Protein AF-A0A6A5V5F5-F1 (afdb_monomer_lite)

pLDDT: mean 94.68, std 4.48, range [64.06, 98.25]

Radius of gyration: 17.07 Å; chains: 1; bounding box: 39×24×45 Å

Sequence (91 aa):
GAHIYAFRTAARIPHPNVFATPETIANAVSAEHARALYLFNGAHRAHHNFVENYAVVLSAMLVSGPAYPRLAAAAGAAWVFGRVLYSLGYT

Secondary structure (DSSP, 8-state):
-HHHHHHHHHHTPPTT-SS--HHHHHT-SSHHHHHHHHHHHHHHHHHHHHHHHHHHHHHHHHHHTTT-HHHHHHHHHHHHHHHHHHHHHT-

Foldseek 3Di:
DVVLVVLCVQLVDDPPDQAQDPVNLVPQPDPSNNVSRQLSNLLSVLVVVCVVCVVVLVVVLVVCCVVPVVVSVVVVVVVVVVSVVSSVVSD

Organism: NCBI:txid1447943

Structure (mmCIF, N/CA/C/O backbone):
data_AF-A0A6A5V5F5-F1
#
_entry.id   AF-A0A6A5V5F5-F1
#
loop_
_atom_site.group_PDB
_atom_site.id
_atom_site.type_symbol
_atom_site.label_atom_id
_atom_site.label_alt_id
_atom_site.label_comp_id
_atom_site.label_asym_id
_atom_site.label_entity_id
_atom_site.label_seq_id
_atom_site.pdbx_PDB_ins_code
_atom_site.Cartn_x
_atom_site.Cartn_y
_atom_site.Cartn_z
_atom_site.occupancy
_atom_site.B_iso_or_equiv
_atom_site.auth_seq_id
_atom_site.auth_comp_id
_atom_site.auth_asym_id
_atom_site.auth_atom_id
_atom_site.pdbx_PDB_model_num
ATOM 1 N N . GLY A 1 1 ? 2.901 -6.895 5.109 1.00 64.06 1 GLY A N 1
ATOM 2 C CA . GLY A 1 1 ? 3.307 -7.770 6.224 1.00 64.06 1 GLY A CA 1
ATOM 3 C C . GLY A 1 1 ? 3.347 -7.007 7.533 1.00 64.06 1 GLY A C 1
ATOM 4 O O . GLY A 1 1 ? 2.308 -6.876 8.161 1.00 64.06 1 GLY A O 1
ATOM 5 N N . ALA A 1 2 ? 4.503 -6.448 7.906 1.00 78.25 2 ALA A N 1
ATOM 6 C CA . ALA A 1 2 ? 4.701 -5.770 9.196 1.00 78.25 2 ALA A CA 1
ATOM 7 C C . ALA A 1 2 ? 3.729 -4.602 9.461 1.00 78.25 2 ALA A C 1
ATOM 9 O O . ALA A 1 2 ? 3.187 -4.502 10.556 1.00 78.25 2 ALA A O 1
ATOM 10 N N . HIS A 1 3 ? 3.439 -3.780 8.443 1.00 81.12 3 HIS A N 1
ATOM 11 C CA . HIS A 1 3 ? 2.491 -2.661 8.559 1.00 81.12 3 HIS A CA 1
ATOM 12 C C . HIS A 1 3 ? 1.104 -3.130 9.031 1.00 81.12 3 HIS A C 1
ATOM 14 O O . HIS A 1 3 ? 0.590 -2.648 10.028 1.00 81.12 3 HIS A O 1
ATOM 20 N N . ILE A 1 4 ? 0.547 -4.162 8.388 1.00 91.75 4 ILE A N 1
ATOM 21 C CA . ILE A 1 4 ? -0.753 -4.753 8.742 1.00 91.75 4 ILE A CA 1
ATOM 22 C C . ILE A 1 4 ? -0.754 -5.319 10.168 1.00 91.75 4 ILE A C 1
ATOM 24 O O . ILE A 1 4 ? -1.751 -5.203 10.874 1.00 91.75 4 ILE A O 1
ATOM 28 N N . TYR A 1 5 ? 0.351 -5.929 10.604 1.00 90.69 5 TYR A N 1
ATOM 29 C CA . TYR A 1 5 ? 0.448 -6.534 11.934 1.00 90.69 5 TYR A CA 1
ATOM 30 C C . TYR A 1 5 ? 0.299 -5.502 13.065 1.00 90.69 5 TYR A C 1
ATOM 32 O O . TYR A 1 5 ? -0.367 -5.776 14.068 1.00 90.69 5 TYR A O 1
ATOM 40 N N . ALA A 1 6 ? 0.847 -4.296 12.879 1.00 91.81 6 ALA A N 1
ATOM 41 C CA . ALA A 1 6 ? 0.654 -3.191 13.815 1.00 91.81 6 ALA A CA 1
ATOM 42 C C . ALA A 1 6 ? -0.838 -2.823 13.941 1.00 91.81 6 ALA A C 1
ATOM 44 O O . ALA A 1 6 ? -1.371 -2.773 15.051 1.00 91.81 6 ALA A O 1
ATOM 45 N N . PHE A 1 7 ? -1.546 -2.685 12.812 1.00 94.81 7 PHE A N 1
ATOM 46 C CA . PHE A 1 7 ? -2.989 -2.411 12.817 1.00 94.81 7 PHE A CA 1
ATOM 47 C C . PHE A 1 7 ? -3.820 -3.576 13.357 1.00 94.81 7 PHE A C 1
ATOM 49 O O . PHE A 1 7 ? -4.813 -3.334 14.034 1.00 94.81 7 PHE A O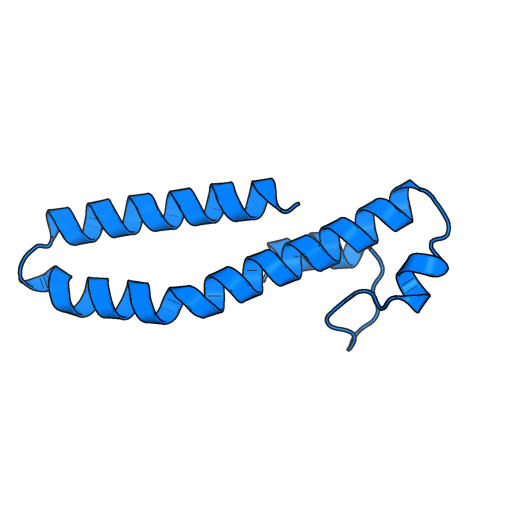 1
ATOM 56 N N . ARG A 1 8 ? -3.416 -4.834 13.130 1.00 95.19 8 ARG A N 1
ATOM 57 C CA . ARG A 1 8 ? -4.103 -6.004 13.703 1.00 95.19 8 ARG A CA 1
ATOM 58 C C . ARG A 1 8 ? -4.087 -5.955 15.223 1.00 95.19 8 ARG A C 1
ATOM 60 O O . ARG A 1 8 ? -5.112 -6.199 15.850 1.00 95.19 8 ARG A O 1
ATOM 67 N N . THR A 1 9 ? -2.927 -5.653 15.801 1.00 93.25 9 THR A N 1
ATOM 68 C CA . THR A 1 9 ? -2.766 -5.571 17.256 1.00 93.25 9 THR A CA 1
ATOM 69 C C . THR A 1 9 ? -3.644 -4.460 17.836 1.00 93.25 9 THR A C 1
ATOM 71 O O . THR A 1 9 ? -4.336 -4.687 18.826 1.00 93.25 9 THR A O 1
ATOM 74 N N . ALA A 1 10 ? -3.697 -3.296 17.178 1.00 93.38 10 ALA A N 1
ATOM 75 C CA . ALA A 1 10 ? -4.569 -2.189 17.575 1.00 93.38 10 ALA A CA 1
ATOM 76 C C . ALA A 1 10 ? -6.068 -2.531 17.447 1.00 93.38 10 ALA A C 1
ATOM 78 O O . ALA A 1 10 ? -6.856 -2.224 18.338 1.00 93.38 10 ALA A O 1
ATOM 79 N N . ALA A 1 11 ? -6.453 -3.209 16.363 1.00 95.25 11 ALA A N 1
ATOM 80 C CA . ALA A 1 11 ? -7.830 -3.600 16.064 1.00 95.25 11 ALA A CA 1
ATOM 81 C C . ALA A 1 11 ? -8.293 -4.879 16.785 1.00 95.25 11 ALA A C 1
ATOM 83 O O . ALA A 1 11 ? -9.455 -5.253 16.679 1.00 95.25 11 ALA A O 1
ATOM 84 N N . ARG A 1 12 ? -7.386 -5.577 17.483 1.00 94.75 12 ARG A N 1
ATOM 85 C CA . ARG A 1 12 ? -7.645 -6.817 18.238 1.00 94.75 12 ARG A CA 1
ATOM 86 C C . ARG A 1 12 ? -8.379 -7.898 17.430 1.00 94.75 12 ARG A C 1
ATOM 88 O O . ARG A 1 12 ? -9.167 -8.662 17.980 1.00 94.75 12 ARG A O 1
ATOM 95 N N . ILE A 1 13 ? -8.094 -7.994 16.128 1.00 94.31 13 ILE A N 1
ATOM 96 C CA . ILE A 1 13 ? -8.725 -8.993 15.258 1.00 94.3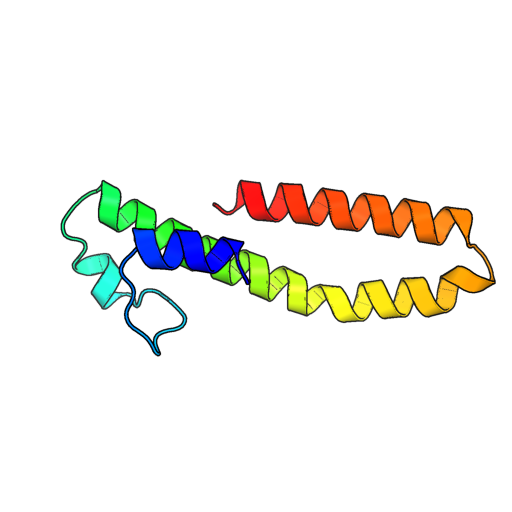1 13 ILE A CA 1
ATOM 97 C C . ILE A 1 13 ? -8.089 -10.374 15.481 1.00 94.31 13 ILE A C 1
ATOM 99 O O . ILE A 1 13 ? -6.889 -10.541 15.211 1.00 94.31 13 ILE A O 1
ATOM 103 N N . PRO A 1 14 ? -8.865 -11.385 15.924 1.00 91.81 14 PRO A N 1
ATOM 104 C CA . PRO A 1 14 ? -8.348 -12.729 16.130 1.00 91.81 14 PRO A CA 1
ATOM 105 C C . PRO A 1 14 ? -7.965 -13.381 14.797 1.00 91.81 14 PRO A C 1
ATOM 107 O O . PRO A 1 14 ? -8.553 -13.121 13.745 1.00 91.81 14 PRO A O 1
ATOM 110 N N . HIS A 1 15 ? -6.961 -14.253 14.834 1.00 89.50 15 HIS A N 1
ATOM 111 C CA . HIS A 1 15 ? -6.706 -15.167 13.723 1.00 89.50 15 HIS A CA 1
ATOM 112 C C . HIS A 1 15 ? -7.809 -16.242 13.699 1.00 89.50 15 HIS A C 1
ATOM 114 O O . HIS A 1 15 ? -8.280 -16.623 14.772 1.00 89.50 15 HIS A O 1
ATOM 120 N N . PRO A 1 16 ? -8.238 -16.736 12.522 1.00 93.38 16 PRO A N 1
ATOM 121 C CA . PRO A 1 16 ? -7.666 -16.527 11.186 1.00 93.38 16 PRO A CA 1
ATOM 122 C C . PRO A 1 16 ? -8.300 -15.380 10.371 1.00 93.38 16 PRO A C 1
ATOM 124 O O . PRO A 1 16 ? -8.031 -15.272 9.176 1.00 93.38 16 PRO A O 1
ATOM 127 N N . ASN A 1 17 ? -9.128 -14.518 10.971 1.00 92.62 17 ASN A N 1
ATOM 128 C CA . ASN A 1 17 ? -9.872 -13.495 10.225 1.00 92.62 17 ASN A CA 1
ATOM 129 C C . ASN A 1 17 ? -8.929 -12.528 9.504 1.00 92.62 17 ASN A C 1
ATOM 131 O O . ASN A 1 17 ? -8.087 -11.893 10.141 1.00 92.62 17 ASN A O 1
ATOM 135 N N . VAL A 1 18 ? -9.072 -12.411 8.181 1.00 92.00 18 VAL A N 1
ATOM 136 C CA . VAL A 1 18 ? -8.249 -11.517 7.345 1.00 92.00 18 VAL A CA 1
ATOM 137 C C . VAL A 1 18 ? -8.715 -10.068 7.462 1.00 92.00 18 VAL A C 1
ATOM 139 O O . VAL A 1 18 ? -7.890 -9.169 7.489 1.00 92.00 18 VAL A O 1
ATOM 142 N N . PHE A 1 19 ? -10.022 -9.847 7.579 1.00 94.81 19 PHE A N 1
ATOM 143 C CA . PHE A 1 19 ? -10.629 -8.529 7.737 1.00 94.81 19 PHE A CA 1
ATOM 144 C C . PHE A 1 19 ? -11.452 -8.473 9.025 1.00 94.81 19 PHE A C 1
ATOM 146 O O . PHE A 1 19 ? -11.897 -9.501 9.539 1.00 94.81 19 PHE A O 1
ATOM 153 N N . ALA A 1 20 ? -11.677 -7.263 9.530 1.00 95.69 20 ALA A N 1
ATOM 154 C CA . ALA A 1 20 ? -12.739 -6.993 10.483 1.00 95.69 20 ALA A CA 1
ATOM 155 C C . ALA A 1 20 ? -14.085 -7.190 9.777 1.00 95.69 20 ALA A C 1
ATOM 157 O O . ALA A 1 20 ? -14.366 -6.523 8.775 1.00 95.69 20 ALA A O 1
ATOM 158 N N . THR A 1 21 ? -14.892 -8.123 10.281 1.00 94.25 21 THR A N 1
ATOM 159 C CA . THR A 1 21 ? -16.212 -8.418 9.716 1.00 94.25 21 THR A CA 1
ATOM 160 C C . THR A 1 21 ? -17.201 -7.287 10.027 1.00 94.25 21 THR A C 1
ATOM 162 O O . THR A 1 21 ? -16.986 -6.543 10.991 1.00 94.25 21 THR A O 1
ATOM 165 N N . PRO A 1 22 ? -18.298 -7.147 9.261 1.00 93.88 22 PRO A N 1
ATOM 166 C CA . PRO A 1 22 ? -19.329 -6.149 9.544 1.00 93.88 22 PRO A CA 1
ATOM 167 C C . PRO A 1 22 ? -19.870 -6.239 10.975 1.00 93.88 22 PRO A C 1
ATOM 169 O O . PRO A 1 22 ? -20.080 -5.217 11.619 1.00 93.88 22 PRO A O 1
ATOM 172 N N . GLU A 1 23 ? -20.012 -7.452 11.509 1.00 92.88 23 GLU A N 1
ATOM 173 C CA . GLU A 1 23 ? -20.461 -7.694 12.881 1.00 92.88 23 GLU A CA 1
ATOM 174 C C . GLU A 1 23 ? -19.425 -7.196 13.891 1.00 92.88 23 GLU A C 1
ATOM 176 O O . GLU A 1 23 ? -19.780 -6.592 14.898 1.00 92.88 23 GLU A O 1
ATOM 181 N N . THR A 1 24 ? -18.135 -7.410 13.622 1.00 93.94 24 THR A N 1
ATOM 182 C CA . THR A 1 24 ? -17.053 -6.933 14.497 1.00 93.94 24 THR A CA 1
ATOM 183 C C . THR A 1 24 ? -17.015 -5.405 14.539 1.00 93.94 24 THR A C 1
ATOM 185 O O . THR A 1 24 ? -16.828 -4.816 15.600 1.00 93.94 24 THR A O 1
ATOM 188 N N . ILE A 1 25 ? -17.235 -4.761 13.391 1.00 93.81 25 ILE A N 1
ATOM 189 C CA . ILE A 1 25 ? -17.301 -3.300 13.271 1.00 93.81 25 ILE A CA 1
ATOM 190 C C . ILE A 1 25 ? -18.542 -2.753 13.986 1.00 93.81 25 ILE A C 1
ATOM 192 O O . ILE A 1 25 ? -18.437 -1.774 14.721 1.00 93.81 25 ILE A O 1
ATOM 196 N N . ALA A 1 26 ? -19.699 -3.401 13.823 1.00 94.19 26 ALA A N 1
ATOM 197 C CA . ALA A 1 26 ? -20.940 -3.012 14.493 1.00 94.19 26 ALA A CA 1
ATOM 198 C C . ALA A 1 26 ? -20.851 -3.141 16.024 1.00 94.19 26 ALA A C 1
ATOM 200 O O . ALA A 1 26 ? -21.441 -2.341 16.743 1.00 94.19 26 ALA A O 1
ATOM 201 N N . ASN A 1 27 ? -20.076 -4.109 16.521 1.00 94.62 27 ASN A N 1
ATOM 202 C CA . ASN A 1 27 ? -19.859 -4.351 17.949 1.00 94.62 27 ASN A CA 1
ATOM 203 C C . ASN A 1 27 ? -18.608 -3.641 18.507 1.00 94.62 27 ASN A C 1
ATOM 205 O O . ASN A 1 27 ? -18.023 -4.078 19.503 1.00 94.62 27 ASN A O 1
ATOM 209 N N . ALA A 1 28 ? -18.156 -2.554 17.876 1.00 95.75 28 ALA A N 1
ATOM 210 C CA . ALA A 1 28 ? -16.999 -1.811 18.353 1.00 95.75 28 ALA A CA 1
ATOM 211 C C . ALA A 1 28 ? -17.238 -1.217 19.756 1.00 95.75 28 ALA A C 1
ATOM 213 O O . ALA A 1 28 ? -18.110 -0.382 19.969 1.00 95.75 28 ALA A O 1
ATOM 214 N N . VAL A 1 29 ? -16.398 -1.622 20.713 1.00 94.75 29 VAL A N 1
ATOM 215 C CA . VAL A 1 29 ? -16.456 -1.201 22.129 1.00 94.75 29 VAL A CA 1
ATOM 216 C C . VAL A 1 29 ? -16.262 0.313 22.351 1.00 94.75 29 VAL A C 1
ATOM 218 O O . VAL A 1 29 ? -16.688 0.848 23.370 1.00 94.75 29 VAL A O 1
ATOM 221 N N . SER A 1 30 ? -15.609 1.022 21.427 1.00 96.00 30 SER A N 1
ATOM 222 C CA . SER A 1 30 ? -15.396 2.474 21.504 1.00 96.00 30 SER A CA 1
ATOM 223 C C . SER A 1 30 ? -15.191 3.086 20.116 1.00 96.00 30 SER A C 1
ATOM 225 O O . SER A 1 30 ? -14.903 2.374 19.151 1.00 96.00 30 SER A O 1
ATOM 227 N N . ALA A 1 31 ? -15.277 4.417 20.012 1.00 95.19 31 ALA A N 1
ATOM 228 C CA . ALA A 1 31 ? -14.976 5.136 18.769 1.00 95.19 31 ALA A CA 1
ATOM 229 C C . ALA A 1 31 ? -13.524 4.914 18.300 1.00 95.19 31 ALA A C 1
ATOM 231 O O . ALA A 1 31 ? -13.262 4.788 17.104 1.00 95.19 31 ALA A O 1
ATOM 232 N N . GLU A 1 32 ? -12.582 4.809 19.239 1.00 95.81 32 GLU A N 1
ATOM 233 C CA . GLU A 1 32 ? -11.184 4.494 18.939 1.00 95.81 32 GLU A CA 1
ATOM 234 C C . GLU A 1 32 ? -11.033 3.065 18.402 1.00 95.81 32 GLU A C 1
ATOM 236 O O . GLU A 1 32 ? -10.341 2.847 17.408 1.00 95.81 32 GLU A O 1
ATOM 241 N N . HIS A 1 33 ? -11.740 2.098 18.994 1.00 95.25 33 HIS A N 1
ATOM 242 C CA . HIS A 1 33 ? -11.743 0.723 18.504 1.00 95.25 33 HIS A CA 1
ATOM 243 C C . HIS A 1 33 ? -12.368 0.626 17.104 1.00 95.25 33 HIS A C 1
ATOM 245 O O . HIS A 1 33 ? -11.796 -0.016 16.226 1.00 95.25 33 HIS A O 1
ATOM 251 N N . ALA A 1 34 ? -13.479 1.329 16.854 1.00 95.31 34 ALA A N 1
ATOM 252 C CA . ALA A 1 34 ? -14.094 1.413 15.528 1.00 95.31 34 ALA A CA 1
ATOM 253 C C . ALA A 1 34 ? -13.119 1.983 14.485 1.00 95.31 34 ALA A C 1
ATOM 255 O O . ALA A 1 34 ? -12.989 1.440 13.385 1.00 95.31 34 ALA A O 1
ATOM 256 N N . ARG A 1 35 ? -12.372 3.035 14.849 1.00 95.88 35 ARG A N 1
ATOM 257 C CA . ARG A 1 35 ? -11.311 3.588 14.001 1.00 95.88 35 ARG A CA 1
ATOM 258 C C . ARG A 1 35 ? -10.224 2.549 13.735 1.00 95.88 35 ARG A C 1
ATOM 260 O O . ARG A 1 35 ? -9.866 2.356 12.580 1.00 95.88 35 ARG A O 1
ATOM 267 N N . ALA A 1 36 ? -9.729 1.853 14.756 1.00 96.31 36 ALA A N 1
ATOM 268 C CA . ALA A 1 36 ? -8.695 0.832 14.584 1.00 96.31 36 ALA A CA 1
ATOM 269 C C . ALA A 1 36 ? -9.139 -0.295 13.632 1.00 96.31 36 ALA A C 1
ATOM 271 O O . ALA A 1 36 ? -8.365 -0.697 12.764 1.00 96.31 36 ALA A O 1
ATOM 272 N N . LEU A 1 37 ? -10.392 -0.753 13.733 1.00 96.81 37 LEU A N 1
ATOM 273 C CA . LEU A 1 37 ? -10.984 -1.747 12.827 1.00 96.81 37 LEU A CA 1
ATOM 274 C C . LEU A 1 37 ? -11.040 -1.248 11.375 1.00 96.81 37 LEU A C 1
ATOM 276 O O . LEU A 1 37 ? -10.668 -1.978 10.453 1.00 96.81 37 LEU A O 1
ATOM 280 N N . TYR A 1 38 ? -11.454 0.006 11.168 1.00 95.88 38 TYR A N 1
ATOM 281 C CA . TYR A 1 38 ? -11.462 0.636 9.846 1.00 95.88 38 TYR A CA 1
ATOM 282 C C . TYR A 1 38 ? -10.047 0.732 9.256 1.00 95.88 38 TYR A C 1
ATOM 284 O O . TYR A 1 38 ? -9.821 0.300 8.124 1.00 95.88 38 TYR A O 1
ATOM 292 N N . LEU A 1 39 ? -9.076 1.217 10.038 1.00 96.31 39 LEU A N 1
ATOM 293 C CA . LEU A 1 39 ? -7.677 1.324 9.613 1.00 96.31 39 LEU A CA 1
ATOM 294 C C . LEU A 1 39 ? -7.053 -0.045 9.323 1.00 96.31 39 LEU A C 1
ATOM 296 O O . LEU A 1 39 ? -6.286 -0.182 8.375 1.00 96.31 39 LEU A O 1
ATOM 300 N N . PHE A 1 40 ? -7.412 -1.080 10.084 1.00 96.44 40 PHE A N 1
ATOM 301 C CA . PHE A 1 40 ? -6.977 -2.451 9.826 1.00 96.44 40 PHE A CA 1
ATOM 302 C C . PHE A 1 40 ? -7.471 -2.973 8.472 1.00 96.44 40 PHE A C 1
ATOM 304 O O . PHE A 1 40 ? -6.670 -3.478 7.677 1.00 96.44 40 PHE A O 1
ATOM 311 N N . ASN A 1 41 ? -8.759 -2.795 8.166 1.00 96.19 41 ASN A N 1
ATOM 312 C CA . ASN A 1 41 ? -9.302 -3.150 6.854 1.00 96.19 41 ASN A CA 1
ATOM 313 C C . ASN A 1 41 ? -8.644 -2.334 5.735 1.00 96.19 41 ASN A C 1
ATOM 315 O O . ASN A 1 41 ? -8.315 -2.884 4.679 1.00 96.19 41 ASN A O 1
ATOM 319 N N . GLY A 1 42 ? -8.389 -1.049 5.988 1.00 95.75 42 GLY A N 1
ATOM 320 C CA . GLY A 1 42 ? -7.674 -0.170 5.075 1.00 95.75 42 GLY A CA 1
ATOM 321 C C . GLY A 1 42 ? -6.251 -0.644 4.773 1.00 95.75 42 GLY A C 1
ATOM 322 O O . GLY A 1 42 ? -5.878 -0.804 3.609 1.00 95.75 42 GLY A O 1
ATOM 323 N N . ALA A 1 43 ? -5.484 -0.984 5.809 1.00 95.50 43 ALA A N 1
ATOM 324 C CA . ALA A 1 43 ? -4.135 -1.528 5.689 1.00 95.50 43 ALA A CA 1
ATOM 325 C C . ALA A 1 43 ? -4.116 -2.823 4.863 1.00 95.50 43 ALA A C 1
ATOM 327 O O . ALA A 1 43 ? -3.245 -3.012 4.007 1.00 95.50 43 ALA A O 1
ATOM 328 N N . HIS A 1 44 ? -5.095 -3.706 5.082 1.00 94.75 44 HIS A N 1
ATOM 329 C CA . HIS A 1 44 ? -5.251 -4.914 4.280 1.00 94.75 44 HIS A CA 1
ATOM 330 C C . HIS A 1 44 ? -5.556 -4.589 2.817 1.00 94.75 44 HIS A C 1
ATOM 332 O O . HIS A 1 44 ? -4.893 -5.123 1.924 1.00 94.75 44 HIS A O 1
ATOM 338 N N . ARG A 1 45 ? -6.503 -3.686 2.538 1.00 95.00 45 ARG A N 1
ATOM 339 C CA . ARG A 1 45 ? -6.852 -3.327 1.158 1.00 95.00 45 ARG A CA 1
ATOM 340 C C . ARG A 1 45 ? -5.683 -2.678 0.421 1.00 95.00 45 ARG A C 1
ATOM 342 O O . ARG A 1 45 ? -5.434 -3.027 -0.735 1.00 95.00 45 ARG A O 1
ATOM 349 N N . ALA A 1 46 ? -4.934 -1.803 1.090 1.00 95.50 46 ALA A N 1
ATOM 350 C CA . ALA A 1 46 ? -3.733 -1.191 0.535 1.00 95.50 46 ALA A CA 1
ATOM 351 C C . ALA A 1 46 ? -2.664 -2.233 0.174 1.00 95.50 46 ALA A C 1
ATOM 353 O O . ALA A 1 46 ? -2.041 -2.147 -0.890 1.00 95.50 46 ALA A O 1
ATOM 354 N N . HIS A 1 47 ? -2.493 -3.254 1.018 1.00 95.00 47 HIS A N 1
ATOM 355 C CA . HIS A 1 47 ? -1.585 -4.362 0.747 1.00 95.00 47 HIS A CA 1
ATOM 356 C C . HIS A 1 47 ? -2.047 -5.237 -0.424 1.00 95.00 47 HIS A C 1
ATO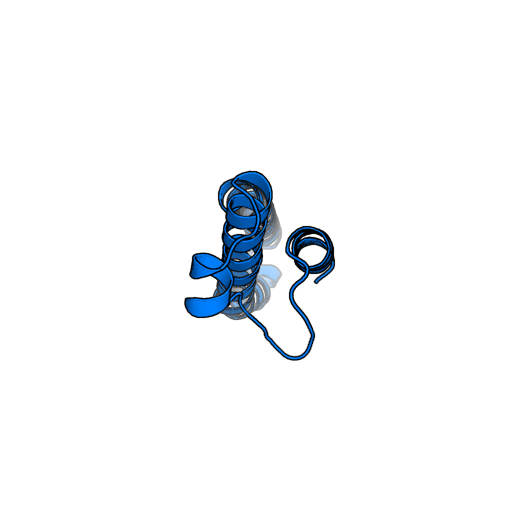M 358 O O . HIS A 1 47 ? -1.240 -5.531 -1.301 1.00 95.00 47 HIS A O 1
ATOM 364 N N . HIS A 1 48 ? -3.331 -5.603 -0.490 1.00 95.06 48 HIS A N 1
ATOM 365 C CA . HIS A 1 48 ? -3.869 -6.356 -1.628 1.00 95.06 48 HIS A CA 1
ATOM 366 C C . HIS A 1 48 ? -3.676 -5.598 -2.941 1.00 95.06 48 HIS A C 1
ATOM 368 O O . HIS A 1 48 ? -3.168 -6.162 -3.905 1.00 95.06 48 HIS A O 1
ATOM 374 N N . ASN A 1 49 ? -3.951 -4.292 -2.947 1.00 95.88 49 ASN A N 1
ATOM 375 C CA . ASN A 1 49 ? -3.716 -3.459 -4.119 1.00 95.88 49 ASN A CA 1
ATOM 376 C C . ASN A 1 49 ? -2.231 -3.409 -4.528 1.00 95.88 49 ASN A C 1
ATOM 378 O O . ASN A 1 49 ? -1.923 -3.314 -5.714 1.00 95.88 49 ASN A O 1
ATOM 382 N N . PHE A 1 50 ? -1.299 -3.492 -3.572 1.00 95.75 50 PHE A N 1
ATOM 383 C CA . PHE A 1 50 ? 0.126 -3.602 -3.893 1.00 95.75 50 PHE A CA 1
ATOM 384 C C . PHE A 1 50 ? 0.411 -4.927 -4.596 1.00 95.75 50 PHE A C 1
ATOM 386 O O . PHE A 1 50 ? 1.024 -4.916 -5.655 1.00 95.75 50 PHE A O 1
ATOM 393 N N . VAL A 1 51 ? -0.069 -6.043 -4.043 1.00 95.25 51 VAL A N 1
ATOM 394 C CA . VAL A 1 51 ? 0.154 -7.386 -4.601 1.00 95.25 51 VAL A CA 1
ATOM 395 C C . VAL A 1 51 ? -0.445 -7.519 -6.005 1.00 95.25 51 VAL A C 1
ATOM 397 O O . VAL A 1 51 ? 0.222 -8.042 -6.892 1.00 95.25 51 VAL A O 1
ATOM 400 N N . GLU A 1 52 ? -1.644 -6.974 -6.229 1.00 96.12 52 GLU A N 1
ATOM 401 C CA . GLU A 1 52 ? -2.321 -6.940 -7.536 1.00 96.12 52 GLU A CA 1
ATOM 402 C C . GLU A 1 52 ? -1.479 -6.237 -8.621 1.00 96.12 52 GLU A C 1
ATOM 404 O O . GLU A 1 52 ? -1.484 -6.653 -9.775 1.00 96.12 52 GLU A O 1
ATOM 409 N N . ASN A 1 53 ? -0.734 -5.185 -8.259 1.00 96.38 53 ASN A N 1
ATOM 410 C CA . ASN A 1 53 ? 0.059 -4.390 -9.207 1.00 96.38 53 ASN A CA 1
ATOM 411 C C . ASN A 1 53 ? 1.536 -4.808 -9.275 1.00 96.38 53 ASN A C 1
ATOM 413 O O . ASN A 1 53 ? 2.199 -4.577 -10.286 1.00 96.38 53 ASN A O 1
ATOM 417 N N . TYR A 1 54 ? 2.061 -5.408 -8.205 1.00 96.00 54 TYR A N 1
ATOM 418 C CA . TYR A 1 54 ? 3.481 -5.710 -8.046 1.00 96.00 54 TYR A CA 1
ATOM 419 C C . TYR A 1 54 ? 4.018 -6.592 -9.174 1.00 96.00 54 TYR A C 1
ATOM 421 O O . TYR A 1 54 ? 5.070 -6.288 -9.732 1.00 96.00 54 TYR A O 1
ATOM 429 N N . ALA A 1 55 ? 3.276 -7.638 -9.552 1.00 96.69 55 ALA A N 1
ATOM 430 C CA . ALA A 1 55 ? 3.695 -8.552 -10.611 1.00 96.69 55 ALA A CA 1
ATOM 431 C C . ALA A 1 55 ? 3.872 -7.830 -11.957 1.00 96.69 55 ALA A C 1
ATOM 433 O O . ALA A 1 55 ? 4.916 -7.960 -12.590 1.00 96.69 55 ALA A O 1
ATOM 434 N N . VAL A 1 56 ? 2.894 -7.011 -12.359 1.00 96.69 56 VAL A N 1
ATOM 435 C CA . VAL A 1 56 ? 2.929 -6.284 -13.639 1.00 96.69 56 VAL A CA 1
ATOM 436 C C . VAL A 1 56 ? 4.098 -5.304 -13.686 1.00 96.69 56 VAL A C 1
ATOM 438 O O . VAL A 1 56 ? 4.828 -5.261 -14.676 1.00 96.69 56 VAL A O 1
ATOM 441 N N . VAL A 1 57 ? 4.314 -4.543 -12.610 1.00 97.00 5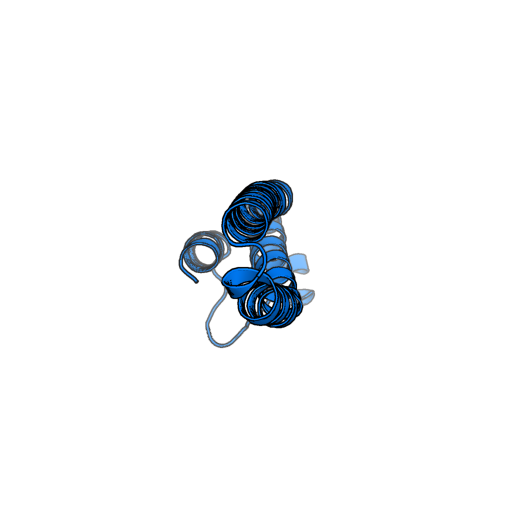7 VAL A N 1
ATOM 442 C CA . VAL A 1 57 ? 5.411 -3.568 -12.549 1.00 97.00 57 VAL A CA 1
ATOM 443 C C . VAL A 1 57 ? 6.768 -4.262 -12.570 1.00 97.00 57 VAL A C 1
ATOM 445 O O . VAL A 1 57 ? 7.657 -3.835 -13.306 1.00 97.00 57 VAL A O 1
ATOM 448 N N . LEU A 1 58 ? 6.920 -5.359 -11.825 1.00 96.75 58 LEU A N 1
ATOM 449 C CA . LEU A 1 58 ? 8.158 -6.128 -11.812 1.00 96.75 58 LEU A CA 1
ATOM 450 C C . LEU A 1 58 ? 8.469 -6.714 -13.197 1.00 96.75 58 LEU A C 1
ATOM 452 O O . LEU A 1 58 ? 9.601 -6.607 -13.664 1.00 96.75 58 LEU A O 1
ATOM 456 N N . SER A 1 59 ? 7.467 -7.276 -13.880 1.00 97.88 59 SER A N 1
ATOM 457 C CA . SER A 1 59 ? 7.620 -7.784 -15.247 1.00 97.88 59 SER A CA 1
ATOM 458 C C . SER A 1 59 ? 7.994 -6.677 -16.233 1.00 97.88 59 SER A C 1
ATOM 460 O O . SER A 1 59 ? 8.912 -6.862 -17.029 1.00 97.88 59 SER A O 1
ATOM 462 N N . ALA A 1 60 ? 7.343 -5.512 -16.159 1.00 96.81 60 ALA A N 1
ATOM 463 C CA . ALA A 1 60 ? 7.666 -4.374 -17.016 1.00 96.81 60 ALA A CA 1
ATOM 464 C C . ALA A 1 60 ? 9.117 -3.911 -16.815 1.00 96.81 60 ALA A C 1
ATOM 466 O O . ALA A 1 60 ? 9.845 -3.747 -17.792 1.00 96.81 60 ALA A O 1
ATOM 467 N N . MET A 1 61 ? 9.565 -3.785 -15.561 1.00 97.12 61 MET A N 1
ATOM 468 C CA . MET A 1 61 ? 10.944 -3.409 -15.236 1.00 97.12 61 MET A CA 1
ATOM 469 C C . MET A 1 61 ? 11.965 -4.449 -15.703 1.00 97.12 61 MET A C 1
ATOM 471 O O . MET A 1 61 ? 13.032 -4.069 -16.180 1.00 97.12 61 MET A O 1
ATOM 475 N N . LEU A 1 62 ? 11.652 -5.744 -15.589 1.00 97.50 62 LEU A N 1
ATOM 476 C CA . LEU A 1 62 ? 12.532 -6.822 -16.043 1.00 97.50 62 LEU A CA 1
ATOM 477 C C . LEU A 1 62 ? 12.727 -6.793 -17.564 1.00 97.50 62 LEU A C 1
ATOM 479 O O . LEU A 1 62 ? 13.845 -6.968 -18.041 1.00 97.50 62 LEU A O 1
ATOM 483 N N . VAL A 1 63 ? 11.655 -6.537 -18.318 1.00 97.88 63 VAL A N 1
ATOM 484 C CA . VAL A 1 63 ? 11.701 -6.455 -19.786 1.00 97.88 63 VAL A CA 1
ATOM 485 C C . VAL A 1 63 ? 12.381 -5.166 -20.251 1.00 97.88 63 VAL A C 1
ATOM 487 O O . VAL A 1 63 ? 13.224 -5.204 -21.145 1.00 97.88 63 VAL A O 1
ATOM 490 N N . SER A 1 64 ? 12.054 -4.016 -19.653 1.00 97.50 64 SER A N 1
ATOM 491 C CA . SER A 1 64 ? 12.602 -2.725 -20.088 1.00 97.50 64 SER A CA 1
ATOM 492 C C . SER A 1 64 ? 14.009 -2.444 -19.556 1.00 97.50 64 SER A C 1
ATOM 494 O O . SER A 1 64 ? 14.742 -1.660 -20.152 1.00 97.50 64 SER A O 1
ATOM 496 N N . GLY A 1 65 ? 14.387 -3.037 -18.421 1.00 97.75 65 GLY A N 1
ATOM 497 C CA . GLY A 1 65 ? 15.625 -2.752 -17.693 1.00 97.75 65 GLY A CA 1
ATOM 498 C C . GLY A 1 65 ? 16.910 -2.932 -18.508 1.00 97.75 65 GLY A C 1
ATOM 499 O O . GLY A 1 65 ? 17.731 -2.017 -18.495 1.00 97.75 65 GLY A O 1
ATOM 500 N N . PRO A 1 66 ? 17.094 -4.039 -19.253 1.00 98.12 66 PRO A N 1
ATOM 501 C CA . PRO A 1 66 ? 18.293 -4.243 -20.067 1.00 98.12 66 PRO A CA 1
ATOM 502 C C . PRO A 1 66 ? 18.479 -3.187 -21.166 1.00 98.12 66 PRO A C 1
ATOM 504 O O . PRO A 1 66 ? 19.601 -2.755 -21.414 1.00 98.12 66 PRO A O 1
ATOM 507 N N . ALA A 1 67 ? 17.389 -2.747 -21.802 1.00 98.25 67 ALA A N 1
ATOM 508 C CA . ALA A 1 67 ? 17.435 -1.754 -22.878 1.00 98.25 67 ALA A CA 1
ATOM 509 C C . ALA A 1 67 ? 17.476 -0.306 -22.353 1.00 98.25 67 ALA A C 1
ATOM 511 O O . ALA A 1 67 ? 18.124 0.555 -22.946 1.00 98.25 67 ALA A O 1
ATOM 512 N N . TYR A 1 68 ? 16.808 -0.032 -21.228 1.00 97.75 68 TYR A N 1
ATOM 513 C CA . TYR A 1 68 ? 16.618 1.314 -20.680 1.00 97.75 68 TYR A CA 1
ATOM 514 C C . TYR A 1 68 ? 16.874 1.362 -19.162 1.00 97.75 68 TYR A C 1
ATOM 516 O O . TYR A 1 68 ? 15.974 1.703 -18.389 1.00 97.75 68 TYR A O 1
ATOM 524 N N . PRO A 1 69 ? 18.102 1.073 -18.695 1.00 96.75 69 PRO A N 1
ATOM 525 C CA . PRO A 1 69 ? 18.373 0.817 -17.278 1.00 96.75 69 PRO A CA 1
ATOM 526 C C . PRO A 1 69 ? 18.079 2.013 -16.368 1.00 96.75 69 PRO A C 1
ATOM 528 O O . PRO A 1 69 ? 17.470 1.856 -15.311 1.00 96.75 69 PRO A O 1
ATOM 531 N N . ARG A 1 70 ? 18.453 3.232 -16.781 1.00 98.25 70 ARG A N 1
ATOM 532 C CA . ARG A 1 70 ? 18.216 4.451 -15.983 1.00 98.25 70 ARG A CA 1
ATOM 533 C C . A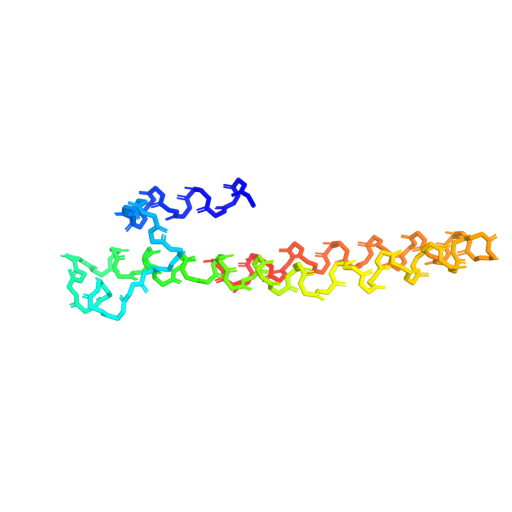RG A 1 70 ? 16.731 4.794 -15.885 1.00 98.25 70 ARG A C 1
ATOM 535 O O . ARG A 1 70 ? 16.263 5.160 -14.811 1.00 98.25 70 ARG A O 1
ATOM 542 N N . LEU A 1 71 ? 15.997 4.661 -16.991 1.00 97.44 71 LEU A N 1
ATOM 543 C CA . LEU A 1 71 ? 14.567 4.959 -17.028 1.00 97.44 71 LEU A CA 1
ATOM 544 C C . LEU A 1 71 ? 13.773 3.927 -16.225 1.00 97.44 71 LEU A C 1
ATOM 546 O O . LEU A 1 71 ? 12.929 4.307 -15.420 1.00 97.44 71 LEU A O 1
ATOM 550 N N . ALA A 1 72 ? 14.087 2.639 -16.389 1.00 97.50 72 ALA A N 1
ATOM 551 C CA . ALA A 1 72 ? 13.470 1.566 -15.619 1.00 97.50 72 ALA A CA 1
ATOM 552 C C . ALA A 1 72 ? 13.718 1.740 -14.110 1.00 97.50 72 ALA A C 1
ATOM 554 O O . ALA A 1 72 ? 12.784 1.618 -13.319 1.00 97.50 72 ALA A O 1
ATOM 555 N N . ALA A 1 73 ? 14.944 2.099 -13.708 1.00 97.19 73 ALA A N 1
ATOM 556 C CA . ALA A 1 73 ? 15.272 2.379 -12.311 1.00 97.19 73 ALA A CA 1
ATOM 557 C C . ALA A 1 73 ? 14.501 3.592 -11.760 1.00 97.19 73 ALA A C 1
ATOM 559 O O . ALA A 1 73 ? 13.915 3.505 -10.682 1.00 97.19 73 ALA A O 1
ATOM 560 N N . ALA A 1 74 ? 14.453 4.703 -12.505 1.00 98.12 74 ALA A N 1
ATOM 561 C CA . ALA A 1 74 ? 13.726 5.903 -12.091 1.00 98.12 74 ALA A CA 1
ATOM 562 C C . ALA A 1 74 ? 12.212 5.653 -11.972 1.00 98.12 74 ALA A C 1
ATOM 564 O O . ALA A 1 74 ? 11.603 6.033 -10.973 1.00 98.12 74 ALA A O 1
ATOM 565 N N . ALA A 1 75 ? 11.612 4.964 -12.948 1.00 97.62 75 ALA A N 1
ATOM 566 C CA . ALA A 1 75 ? 10.197 4.602 -12.923 1.00 97.62 75 ALA A CA 1
ATOM 567 C C . ALA A 1 75 ? 9.869 3.654 -11.758 1.00 97.62 75 ALA A C 1
ATOM 569 O O . ALA A 1 75 ? 8.881 3.861 -11.054 1.00 97.62 75 ALA A O 1
ATOM 570 N N . GLY A 1 76 ? 10.723 2.657 -11.505 1.00 97.12 76 GLY A N 1
ATOM 571 C CA . GLY A 1 76 ? 10.588 1.759 -10.358 1.00 97.12 76 GLY A CA 1
ATOM 572 C C . GLY A 1 76 ? 10.667 2.495 -9.020 1.00 97.12 76 GLY A C 1
ATOM 573 O O . GLY A 1 76 ? 9.829 2.274 -8.147 1.00 97.12 76 GLY A O 1
ATOM 574 N N . ALA A 1 77 ? 11.619 3.420 -8.869 1.00 97.88 77 ALA A N 1
ATOM 575 C CA . ALA A 1 77 ? 11.745 4.244 -7.668 1.00 97.88 77 ALA A CA 1
ATOM 576 C C . ALA A 1 77 ? 10.511 5.135 -7.451 1.00 97.88 77 ALA A C 1
ATOM 578 O O . ALA A 1 77 ? 9.967 5.174 -6.346 1.00 97.88 77 ALA A O 1
ATOM 579 N N . ALA A 1 78 ? 10.027 5.793 -8.510 1.00 98.06 78 ALA A N 1
ATOM 580 C CA . ALA A 1 78 ? 8.807 6.595 -8.462 1.00 98.06 78 ALA A CA 1
ATOM 581 C C . ALA A 1 78 ? 7.586 5.749 -8.068 1.00 98.06 78 ALA A C 1
ATOM 583 O O . ALA A 1 78 ? 6.783 6.170 -7.234 1.00 98.06 78 ALA A O 1
ATOM 584 N N . TRP A 1 79 ? 7.472 4.530 -8.605 1.00 97.44 79 TRP A N 1
ATOM 585 C CA . TRP A 1 79 ? 6.398 3.611 -8.243 1.00 97.44 79 TRP A CA 1
ATOM 586 C C . TRP A 1 79 ? 6.471 3.199 -6.771 1.00 97.44 79 TRP A C 1
ATOM 588 O O . TRP A 1 79 ? 5.474 3.330 -6.065 1.00 97.44 79 TRP A O 1
ATOM 598 N N . VAL A 1 80 ? 7.639 2.770 -6.274 1.00 96.62 80 VAL A N 1
ATOM 599 C CA . VAL A 1 80 ? 7.826 2.400 -4.857 1.00 96.62 80 VAL A CA 1
ATOM 600 C C . VAL A 1 80 ? 7.471 3.564 -3.934 1.00 96.62 80 VAL A C 1
ATOM 602 O O . VAL A 1 80 ? 6.724 3.373 -2.975 1.00 96.62 80 VAL A O 1
ATOM 605 N N . PHE A 1 81 ? 7.936 4.776 -4.244 1.00 97.81 81 PHE A N 1
ATOM 606 C CA . PHE A 1 81 ? 7.581 5.974 -3.486 1.00 97.81 81 PHE A CA 1
ATOM 607 C C . PHE A 1 81 ? 6.064 6.216 -3.480 1.00 97.81 81 PHE A C 1
ATOM 609 O O . PHE A 1 81 ? 5.463 6.386 -2.418 1.00 97.81 81 PHE A O 1
ATOM 616 N N . GLY A 1 82 ? 5.421 6.124 -4.647 1.00 96.94 82 GLY A N 1
ATOM 617 C CA . GLY A 1 82 ? 3.966 6.203 -4.766 1.00 96.94 82 GLY A CA 1
ATOM 618 C C . GLY A 1 82 ? 3.238 5.134 -3.944 1.00 96.94 82 GLY A C 1
ATOM 619 O O . GLY A 1 82 ? 2.215 5.428 -3.330 1.00 96.94 82 GLY A O 1
ATOM 620 N N . ARG A 1 83 ? 3.777 3.909 -3.854 1.00 95.19 83 ARG A N 1
ATOM 621 C CA . ARG A 1 83 ? 3.210 2.837 -3.017 1.00 95.19 83 ARG A CA 1
ATOM 622 C C . ARG A 1 83 ? 3.297 3.142 -1.525 1.00 95.19 83 ARG A C 1
ATOM 624 O O . ARG A 1 83 ? 2.362 2.794 -0.805 1.00 95.19 83 ARG A O 1
ATOM 631 N N . VAL A 1 84 ? 4.372 3.787 -1.068 1.00 94.56 84 VAL A N 1
ATOM 632 C CA . VAL A 1 84 ? 4.499 4.237 0.328 1.00 94.56 84 VAL A CA 1
ATOM 633 C C . VAL A 1 84 ? 3.449 5.303 0.628 1.00 94.56 84 VAL A C 1
ATOM 635 O O . VAL A 1 84 ? 2.675 5.133 1.568 1.00 94.56 84 VAL A O 1
ATOM 638 N N . LEU A 1 85 ? 3.351 6.343 -0.208 1.00 96.62 85 LEU A N 1
ATOM 639 C CA . LEU A 1 85 ? 2.345 7.398 -0.040 1.00 96.62 85 LEU A CA 1
ATOM 640 C C . LEU A 1 85 ? 0.916 6.844 -0.067 1.00 96.62 85 LEU A C 1
ATOM 642 O O . LEU A 1 85 ? 0.105 7.190 0.786 1.00 96.62 85 LEU A O 1
ATOM 646 N N . TYR A 1 86 ? 0.619 5.943 -1.006 1.00 94.88 86 TYR A N 1
ATOM 647 C CA . TYR A 1 86 ? -0.689 5.302 -1.110 1.00 94.88 86 TYR A CA 1
ATOM 648 C C . TYR A 1 86 ? -1.031 4.488 0.143 1.00 94.88 86 TYR A C 1
ATOM 650 O O . TYR A 1 86 ? -2.150 4.568 0.640 1.00 94.88 86 TYR A O 1
ATOM 658 N N . SER A 1 87 ? -0.074 3.714 0.672 1.00 93.56 87 SER A N 1
ATOM 659 C CA . SER A 1 87 ? -0.301 2.922 1.884 1.00 93.56 87 SER A CA 1
ATOM 660 C C . SER A 1 87 ? -0.556 3.800 3.105 1.00 93.56 87 SER A C 1
ATOM 662 O O . SER A 1 87 ? -1.416 3.443 3.900 1.00 93.56 87 SER A O 1
ATOM 664 N N . LEU A 1 88 ? 0.166 4.917 3.244 1.00 92.44 88 LEU A N 1
ATOM 665 C CA . LEU A 1 88 ? -0.031 5.880 4.332 1.00 92.44 88 LEU A CA 1
ATOM 666 C C . LEU A 1 88 ? -1.351 6.647 4.191 1.00 92.44 88 LEU A C 1
ATOM 668 O O . LEU A 1 88 ? -1.990 6.943 5.183 1.00 92.44 88 LEU A O 1
ATOM 672 N N . GLY A 1 89 ? -1.795 6.956 2.971 1.00 92.44 89 GLY A N 1
ATOM 673 C CA . GLY A 1 89 ? -3.088 7.617 2.759 1.00 92.44 89 GLY A CA 1
ATOM 674 C C . GLY A 1 89 ? -4.296 6.726 3.074 1.00 92.44 89 GLY A C 1
ATOM 675 O O . GLY A 1 89 ? -5.388 7.234 3.314 1.00 92.44 89 GLY A O 1
ATOM 676 N N . TYR A 1 90 ? -4.113 5.404 3.069 1.00 90.25 90 TYR A N 1
ATOM 677 C CA . TYR A 1 90 ? -5.172 4.431 3.349 1.00 90.25 90 TYR A CA 1
ATOM 678 C C . TYR A 1 90 ? -5.321 4.112 4.850 1.00 90.25 90 TYR A C 1
ATOM 680 O O . TYR A 1 90 ? -6.293 3.460 5.236 1.00 90.25 90 TYR A O 1
ATOM 688 N N . THR A 1 91 ? -4.365 4.529 5.688 1.00 87.56 91 THR A N 1
ATOM 689 C CA . THR A 1 91 ? -4.295 4.193 7.121 1.00 87.56 91 THR A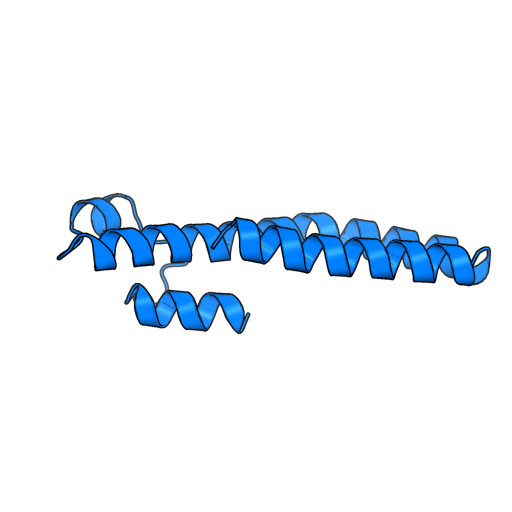 CA 1
ATOM 690 C C . THR A 1 91 ? -4.011 5.417 7.982 1.00 87.56 91 THR A C 1
ATOM 692 O O . THR A 1 91 ? -4.762 5.681 8.943 1.00 87.56 91 THR A O 1
#

InterPro domains:
  IPR001129 Membrane-associated, eicosanoid/glutathione metabolism (MAPEG) protein [PF01124] (4-90)
  IPR023352 Membrane associated eicosanoid/glutathione metabolism-like domain superfamily [G3DSA:1.20.120.550] (1-91)
  IPR023352 Membrane associated eicosanoid/glutathione metabolism-like domain superfamily [SSF161084] (4-91)
  IPR050997 Membrane-associated proteins in eicosanoid and glutathione metabolism [PTHR10250] (6-91)